Protein AF-A0A7C4WKK8-F1 (afdb_monomer_lite)

Foldseek 3Di:
DVLCCPQLVVLVVPDPNVVSVVVSVVVCCVVVVDPPPVPVQVVVQVVCVVVVNHDHDPPDDPVVVVVVVVVVVCVVCVVVDPVVCVVCVCVPCVNPPDPCVVVDDDDDPPDDPDPDCDPVNVCVVCVVVCVVVVHDDDPD

pLDDT: mean 79.92, std 10.33, range [49.88, 94.69]

Radius of gyration: 36.63 Å; chains: 1; bounding box: 85×41×82 Å

Sequence (140 aa):
LVFRVLVQGWLENKLPPLAAIGCSSVLFCTVHRFPDSLGLVPLALVLGWVQFRPHVPEGIGWIFYLHIFLVSVLLAYFPASKLVHMGGVFLSPTRNLPNDNRMRRHRNPWDYPVKVHPYEEYEEEFRDKMKAAGIPVEKE

Secondary structure (DSSP, 8-state):
-HHHHHHHHHHHTTS-HHHHHHHHHHHHHHHHTS---TTHHHHHHHHHHHTT-----TT--HHHHHHHHHHHHHHHHGGGSGGGGHHHHHS-HHHHS---TTTS----TT--------HHHHHHHHHHHHHHTT---S--

Structure (mmCIF, N/CA/C/O backbone):
data_AF-A0A7C4WKK8-F1
#
_entry.id   AF-A0A7C4WKK8-F1
#
loop_
_atom_site.group_PDB
_atom_site.id
_atom_site.type_symbol
_atom_site.label_atom_id
_atom_site.label_alt_id
_atom_site.label_comp_id
_atom_site.label_asym_id
_atom_site.label_entity_id
_atom_site.label_seq_id
_atom_site.pdbx_PDB_ins_code
_atom_site.Cartn_x
_atom_site.Cartn_y
_atom_site.Cartn_z
_atom_site.occupancy
_atom_site.B_iso_or_equiv
_atom_site.auth_seq_id
_atom_site.auth_comp_id
_atom_site.auth_asym_id
_atom_site.auth_atom_id
_atom_site.pdbx_PDB_model_num
ATOM 1 N N . LEU A 1 1 ? 29.391 0.949 -14.379 1.00 53.25 1 LEU A N 1
ATOM 2 C CA . LEU A 1 1 ? 29.560 0.962 -12.902 1.00 53.25 1 LEU A CA 1
ATOM 3 C C . LEU A 1 1 ? 31.038 0.997 -12.495 1.00 53.25 1 LEU A C 1
ATOM 5 O O . LEU A 1 1 ? 31.430 1.960 -11.857 1.00 53.25 1 LEU A O 1
ATOM 9 N N . VAL A 1 2 ? 31.877 0.056 -12.953 1.00 61.88 2 VAL A N 1
ATOM 10 C CA . VAL A 1 2 ? 33.338 0.043 -12.685 1.00 61.88 2 VAL A CA 1
ATOM 11 C C . VAL A 1 2 ? 34.058 1.309 -13.180 1.00 61.88 2 VAL A C 1
ATOM 13 O O . VAL A 1 2 ? 34.827 1.904 -12.435 1.00 61.88 2 VAL A O 1
ATOM 16 N N . PHE A 1 3 ? 33.731 1.785 -14.388 1.00 67.25 3 PHE A N 1
ATOM 17 C CA . PHE A 1 3 ? 34.242 3.051 -14.935 1.00 67.25 3 PHE A CA 1
ATOM 18 C C . PHE A 1 3 ? 33.962 4.248 -14.012 1.00 67.25 3 PHE A C 1
ATOM 20 O O . PHE A 1 3 ? 34.858 5.014 -13.681 1.00 67.25 3 PHE A O 1
ATOM 27 N N . ARG A 1 4 ? 32.718 4.362 -13.533 1.00 60.44 4 ARG A N 1
ATOM 28 C CA . ARG A 1 4 ? 32.281 5.460 -12.669 1.00 60.44 4 ARG A CA 1
ATOM 29 C C . ARG A 1 4 ? 32.960 5.423 -11.297 1.00 60.44 4 ARG A C 1
ATOM 31 O O . ARG A 1 4 ? 33.214 6.467 -10.733 1.00 60.44 4 ARG A O 1
ATOM 38 N N . VAL A 1 5 ? 33.278 4.247 -10.761 1.00 68.06 5 VAL A N 1
ATOM 39 C CA . VAL A 1 5 ? 33.915 4.144 -9.436 1.00 68.06 5 VAL A CA 1
ATOM 40 C C . VAL A 1 5 ? 35.426 4.378 -9.515 1.00 68.06 5 VAL A C 1
ATOM 42 O O . VAL A 1 5 ? 35.968 5.110 -8.694 1.00 68.06 5 VAL A O 1
ATOM 45 N N . LEU A 1 6 ? 36.111 3.810 -10.513 1.00 76.88 6 LEU A N 1
ATOM 46 C CA . LEU A 1 6 ? 37.572 3.905 -10.614 1.00 76.88 6 LEU A CA 1
ATOM 47 C C . LEU A 1 6 ? 38.040 5.177 -11.327 1.00 76.88 6 LEU A C 1
ATOM 49 O O . LEU A 1 6 ? 38.937 5.855 -10.836 1.00 76.88 6 LEU A O 1
ATOM 53 N N . VAL A 1 7 ? 37.436 5.525 -12.467 1.00 74.12 7 VAL A N 1
ATOM 54 C CA . VAL A 1 7 ? 37.891 6.658 -13.289 1.00 74.12 7 VAL A CA 1
ATOM 55 C C . VAL A 1 7 ? 37.398 7.978 -12.713 1.00 74.12 7 VAL A C 1
ATOM 57 O O . VAL A 1 7 ? 38.196 8.898 -12.582 1.00 74.12 7 VAL A O 1
ATOM 60 N N . GLN A 1 8 ? 36.124 8.068 -12.309 1.00 72.69 8 GLN A N 1
ATOM 61 C CA . GLN A 1 8 ? 35.593 9.285 -11.676 1.00 72.69 8 GLN A CA 1
ATOM 62 C C . GLN A 1 8 ? 36.273 9.531 -10.322 1.00 72.69 8 GLN A C 1
ATOM 64 O O . GLN A 1 8 ? 36.736 10.638 -10.076 1.00 72.69 8 GLN A O 1
ATOM 69 N N . GLY A 1 9 ? 36.430 8.487 -9.496 1.00 74.12 9 GLY A N 1
ATOM 70 C CA . GLY A 1 9 ? 37.111 8.595 -8.201 1.00 74.12 9 GLY A CA 1
ATOM 71 C C . GLY A 1 9 ? 38.595 8.961 -8.321 1.00 74.12 9 GLY A C 1
ATOM 72 O O . GLY A 1 9 ? 39.120 9.721 -7.510 1.00 74.12 9 GLY A O 1
ATOM 73 N N . TRP A 1 10 ? 39.289 8.486 -9.359 1.00 79.06 10 TRP A N 1
ATOM 74 C CA . TRP A 1 10 ? 40.664 8.911 -9.637 1.00 79.06 10 TRP A CA 1
ATOM 75 C C . TRP A 1 10 ? 40.739 10.366 -10.134 1.00 79.06 10 TRP A C 1
ATOM 77 O O . TRP A 1 10 ? 41.629 11.106 -9.711 1.00 79.06 10 TRP A O 1
ATOM 87 N N . LEU A 1 11 ? 39.788 10.806 -10.969 1.00 77.12 11 LEU A N 1
ATOM 88 C CA . LEU A 1 11 ? 39.728 12.179 -11.494 1.00 77.12 11 LEU A CA 1
ATOM 89 C C . LEU A 1 11 ? 39.356 13.213 -10.419 1.00 77.12 11 LEU A C 1
ATOM 91 O O . LEU A 1 11 ? 39.929 14.301 -10.404 1.00 77.12 11 LEU A O 1
ATOM 95 N N . GLU A 1 12 ? 38.446 12.879 -9.504 1.00 77.81 12 GLU A N 1
ATOM 96 C CA . GLU A 1 12 ? 38.021 13.751 -8.394 1.00 77.81 12 GLU A CA 1
ATOM 97 C C . GLU A 1 12 ? 39.150 14.025 -7.386 1.00 77.81 12 GLU A C 1
ATOM 99 O O . GLU A 1 12 ? 39.166 15.072 -6.747 1.00 77.81 12 GLU A O 1
ATOM 104 N N . ASN A 1 13 ? 40.156 13.147 -7.304 1.00 80.00 13 ASN A N 1
ATOM 105 C CA . ASN A 1 13 ? 41.359 13.379 -6.495 1.00 80.00 13 ASN A CA 1
ATOM 106 C C . ASN A 1 13 ? 42.349 14.376 -7.130 1.00 80.00 13 ASN A C 1
ATOM 108 O O . ASN A 1 13 ? 43.339 14.750 -6.496 1.00 80.00 13 ASN A O 1
ATOM 112 N N . LYS A 1 14 ? 42.139 14.768 -8.394 1.00 81.94 14 LYS A N 1
ATOM 113 C CA . LYS A 1 14 ? 43.053 15.633 -9.162 1.00 81.94 14 LYS A CA 1
ATOM 114 C C . LYS A 1 14 ? 42.390 16.899 -9.704 1.00 81.94 14 LYS A C 1
ATOM 116 O O . LYS A 1 14 ? 43.099 17.859 -9.994 1.00 81.94 14 LYS A O 1
ATOM 121 N N . LEU A 1 15 ? 41.067 16.911 -9.852 1.00 83.06 15 LEU A N 1
ATOM 122 C CA . LEU A 1 15 ? 40.303 17.994 -10.468 1.00 83.06 15 LEU A CA 1
ATOM 123 C C . LEU A 1 15 ? 39.090 18.384 -9.615 1.00 83.06 15 LEU A C 1
ATOM 125 O O . LEU A 1 15 ? 38.544 17.542 -8.903 1.00 83.06 15 LEU A O 1
ATOM 129 N N . PRO A 1 16 ? 38.613 19.640 -9.721 1.00 82.62 16 PRO A N 1
ATOM 130 C CA . PRO A 1 16 ? 37.370 20.043 -9.082 1.00 82.62 16 PRO A CA 1
ATOM 131 C C . PRO A 1 16 ? 36.188 19.204 -9.611 1.00 82.62 16 PRO A C 1
ATOM 133 O O . PRO A 1 16 ? 36.185 18.839 -10.792 1.00 82.62 16 PRO A O 1
ATOM 136 N N . PRO A 1 17 ? 35.152 18.941 -8.788 1.00 75.75 17 PRO A N 1
ATOM 137 C CA . PRO A 1 17 ? 34.110 17.952 -9.090 1.00 75.75 17 PRO A CA 1
ATOM 138 C C . PRO A 1 17 ? 33.415 18.165 -10.441 1.00 75.75 17 PRO A C 1
ATOM 140 O O . PRO A 1 17 ? 33.191 17.222 -11.192 1.00 75.75 17 PRO A O 1
ATOM 143 N N . LEU A 1 18 ? 33.142 19.422 -10.803 1.00 74.94 18 LEU A N 1
ATOM 144 C CA . LEU A 1 18 ? 32.524 19.778 -12.085 1.00 74.94 18 LEU A CA 1
ATOM 145 C C . LEU A 1 18 ? 33.402 19.411 -13.292 1.00 74.94 18 LEU A C 1
ATOM 147 O O . LEU A 1 18 ? 32.901 18.877 -14.281 1.00 74.94 18 LEU A O 1
ATOM 151 N N . ALA A 1 19 ? 34.712 19.648 -13.204 1.00 76.44 19 ALA A N 1
ATOM 152 C CA . ALA A 1 19 ? 35.652 19.294 -14.265 1.00 76.44 19 ALA A CA 1
ATOM 153 C C . ALA A 1 19 ? 35.876 17.775 -14.332 1.00 76.44 19 ALA A C 1
ATOM 155 O O . ALA A 1 19 ? 35.973 17.215 -15.422 1.00 76.44 19 ALA A O 1
ATOM 156 N N . ALA A 1 20 ? 35.893 17.093 -13.183 1.00 76.94 20 ALA A N 1
ATOM 157 C CA . ALA A 1 20 ? 36.005 15.639 -13.112 1.00 76.94 20 ALA A CA 1
ATOM 158 C C . ALA A 1 20 ? 34.804 14.935 -13.772 1.00 76.94 20 ALA A C 1
ATOM 160 O O . ALA A 1 20 ? 34.974 13.989 -14.549 1.00 76.94 20 ALA A O 1
ATOM 161 N N . ILE A 1 21 ? 33.589 15.435 -13.532 1.00 77.19 21 ILE A N 1
ATOM 162 C CA . ILE A 1 21 ? 32.362 14.930 -14.162 1.00 77.19 21 ILE A CA 1
ATOM 163 C C . ILE A 1 21 ? 32.382 15.197 -15.671 1.00 77.19 21 ILE A C 1
ATOM 165 O O . ILE A 1 21 ? 32.113 14.285 -16.452 1.00 77.19 21 ILE A O 1
ATOM 169 N N . GLY A 1 22 ? 32.753 16.409 -16.097 1.00 78.75 22 GLY A N 1
ATOM 170 C CA . GLY A 1 22 ? 32.837 16.757 -17.518 1.00 78.75 22 GLY A CA 1
ATOM 171 C C . GLY A 1 22 ? 33.836 15.881 -18.280 1.00 78.75 22 GLY A C 1
ATOM 172 O O . GLY A 1 22 ? 33.481 15.256 -19.278 1.00 78.75 22 GLY A O 1
ATOM 173 N N . CYS A 1 23 ? 35.065 15.761 -17.774 1.00 78.44 23 CYS A N 1
ATOM 174 C CA . CYS A 1 23 ? 36.124 14.987 -18.422 1.00 78.44 23 CYS A CA 1
ATOM 175 C C . CYS A 1 23 ? 35.838 13.481 -18.441 1.00 78.44 23 CYS A C 1
ATOM 177 O O . CYS A 1 23 ? 36.059 12.834 -19.465 1.00 78.44 23 CYS A O 1
ATOM 179 N N . SER A 1 24 ? 35.317 12.914 -17.347 1.00 79.50 24 SER A N 1
ATOM 180 C CA . SER A 1 24 ? 34.940 11.493 -17.320 1.00 79.50 24 SER A CA 1
ATOM 181 C C . SER A 1 24 ? 33.778 11.193 -18.270 1.00 79.50 24 SER A C 1
ATOM 183 O O . SER A 1 24 ? 33.807 10.170 -18.950 1.00 79.50 24 SER A O 1
ATOM 185 N N . SER A 1 25 ? 32.809 12.104 -18.390 1.00 67.62 25 SER A N 1
ATOM 186 C CA . SER A 1 25 ? 31.680 11.962 -19.319 1.00 67.62 25 SER A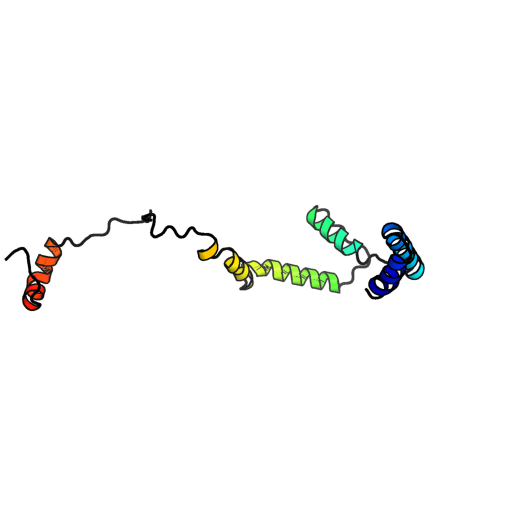 CA 1
ATOM 187 C C . SER A 1 25 ? 32.132 12.028 -20.778 1.00 67.62 25 SER A C 1
ATOM 189 O O . SER A 1 25 ? 31.735 11.191 -21.582 1.00 67.62 25 SER A O 1
ATOM 191 N N . VAL A 1 26 ? 33.020 12.964 -21.125 1.00 77.50 26 VAL A N 1
ATOM 192 C CA . VAL A 1 26 ? 33.568 13.075 -22.488 1.00 77.50 26 VAL A CA 1
ATOM 193 C C . VAL A 1 26 ? 34.413 11.852 -22.847 1.00 77.50 26 VAL A C 1
ATOM 195 O O . VAL A 1 26 ? 34.269 11.317 -23.943 1.00 77.50 26 VAL A O 1
ATOM 198 N N . LEU A 1 27 ? 35.248 11.368 -21.924 1.00 77.12 27 LEU A N 1
ATOM 199 C CA . LEU A 1 27 ? 36.073 10.176 -22.132 1.00 77.12 27 LEU A CA 1
ATOM 200 C C . LEU A 1 27 ? 35.225 8.904 -22.275 1.00 77.12 27 LEU A C 1
ATOM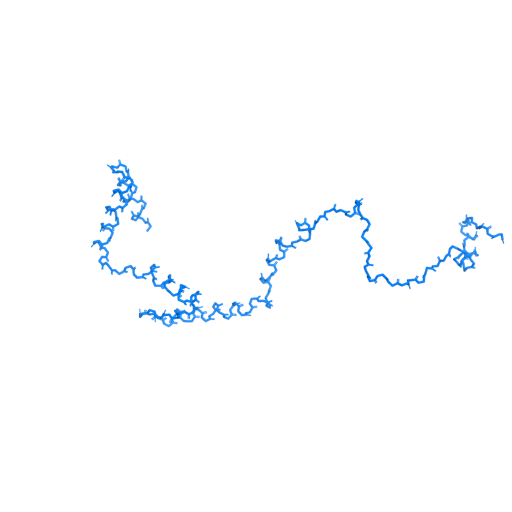 202 O O . LEU A 1 27 ? 35.532 8.038 -23.091 1.00 77.12 27 LEU A O 1
ATOM 206 N N . PHE A 1 28 ? 34.126 8.807 -21.528 1.00 67.44 28 PHE A N 1
ATOM 207 C CA . PHE A 1 28 ? 33.152 7.736 -21.706 1.00 67.44 28 PHE A CA 1
ATOM 208 C C . PHE A 1 28 ? 32.511 7.796 -23.099 1.00 67.44 28 PHE A C 1
ATOM 210 O O . PHE A 1 28 ? 32.492 6.793 -23.812 1.00 67.44 28 PHE A O 1
ATOM 217 N N . CYS A 1 29 ? 32.075 8.985 -23.526 1.00 66.19 29 CYS A N 1
ATOM 218 C CA . CYS A 1 29 ? 31.451 9.203 -24.831 1.00 66.19 29 CYS A CA 1
ATOM 219 C C . CYS A 1 29 ? 32.379 8.881 -26.013 1.00 66.19 29 CYS A C 1
ATOM 221 O O . CYS A 1 29 ? 31.921 8.331 -27.017 1.00 66.19 29 CYS A O 1
ATOM 223 N N . THR A 1 30 ? 33.672 9.204 -25.923 1.00 72.25 30 THR A N 1
ATOM 224 C CA . THR A 1 30 ? 34.632 8.961 -27.014 1.00 72.25 30 THR A CA 1
ATOM 225 C C . THR A 1 30 ? 35.030 7.494 -27.130 1.00 72.25 30 THR A C 1
ATOM 227 O O . THR A 1 30 ? 35.185 6.997 -28.246 1.00 72.25 30 THR A O 1
ATOM 230 N N . VAL A 1 31 ? 35.145 6.783 -26.005 1.00 70.31 31 VAL A N 1
ATOM 231 C CA . VAL A 1 31 ? 35.457 5.346 -25.978 1.00 70.31 31 VAL A CA 1
ATOM 232 C C . VAL A 1 31 ? 34.253 4.508 -26.412 1.00 70.31 31 VAL A C 1
ATOM 234 O O . VAL A 1 31 ? 34.420 3.541 -27.153 1.00 70.31 31 VAL A O 1
ATOM 237 N N . HIS A 1 32 ? 33.040 4.892 -26.001 1.00 60.53 32 HIS A N 1
ATOM 238 C CA . HIS A 1 32 ? 31.826 4.119 -26.273 1.00 60.53 32 HIS A CA 1
ATOM 239 C C . HIS A 1 32 ? 31.073 4.514 -27.547 1.00 60.53 32 HIS A C 1
ATOM 241 O O . HIS A 1 32 ? 30.134 3.817 -27.908 1.00 60.53 32 HIS A O 1
ATOM 247 N N . ARG A 1 33 ? 31.510 5.547 -28.281 1.00 56.94 33 ARG A N 1
ATOM 248 C CA . ARG A 1 33 ? 31.035 5.880 -29.639 1.00 56.94 33 ARG A CA 1
ATOM 249 C C . ARG A 1 33 ? 29.501 5.973 -29.768 1.00 56.94 33 ARG A C 1
ATOM 251 O O . ARG A 1 33 ? 28.928 5.435 -30.703 1.00 56.94 33 ARG A O 1
ATOM 258 N N . PHE A 1 34 ? 28.844 6.684 -28.849 1.00 51.31 34 PHE A N 1
ATOM 259 C CA . PHE A 1 34 ? 27.464 7.185 -28.995 1.00 51.31 34 PHE A CA 1
ATOM 260 C C . PHE A 1 34 ? 26.307 6.169 -29.253 1.00 51.31 34 PHE A C 1
ATOM 262 O O . PHE A 1 34 ? 25.414 6.494 -30.036 1.00 51.31 34 PHE A O 1
ATOM 269 N N . PRO A 1 35 ? 26.192 5.002 -28.576 1.00 49.88 35 PRO A N 1
ATOM 270 C CA . PRO A 1 35 ? 24.931 4.274 -28.517 1.00 49.88 35 PRO A CA 1
ATOM 271 C C . PRO A 1 35 ? 24.494 4.056 -27.062 1.00 49.88 35 PRO A C 1
ATOM 273 O O . PRO A 1 3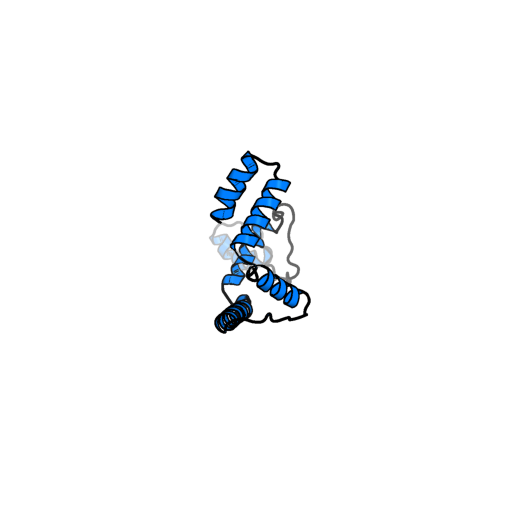5 ? 24.193 2.940 -26.659 1.00 49.88 35 PRO A O 1
ATOM 276 N N . ASP A 1 36 ? 24.417 5.116 -26.257 1.00 50.94 36 ASP A N 1
ATOM 277 C CA . ASP A 1 36 ? 23.708 5.057 -24.972 1.00 50.94 36 ASP A CA 1
ATOM 278 C C . ASP A 1 36 ? 22.245 5.480 -25.154 1.00 50.94 36 ASP A C 1
ATOM 280 O O . ASP A 1 36 ? 21.739 6.417 -24.539 1.00 50.94 36 ASP A O 1
ATOM 284 N N . SER A 1 37 ? 21.531 4.763 -26.024 1.00 52.22 37 SER A N 1
ATOM 285 C CA . SER A 1 37 ? 20.070 4.847 -26.143 1.00 52.22 37 SER A CA 1
ATOM 286 C C . SER A 1 37 ? 19.349 4.134 -24.988 1.00 52.22 37 SER A C 1
ATOM 288 O O . SER A 1 37 ? 18.168 4.375 -24.749 1.00 52.22 37 SER A O 1
ATOM 290 N N . LEU A 1 38 ? 20.055 3.317 -24.202 1.00 53.44 38 LEU A N 1
ATOM 291 C CA . LEU A 1 38 ? 19.482 2.477 -23.143 1.00 53.44 38 LEU A CA 1
ATOM 292 C C . LEU A 1 38 ? 18.914 3.246 -21.938 1.00 53.44 38 LEU A C 1
ATOM 294 O O . LEU A 1 38 ? 18.034 2.723 -21.260 1.00 53.44 38 LEU A O 1
ATOM 298 N N . GLY A 1 39 ? 19.366 4.476 -21.670 1.00 56.47 39 GLY A N 1
ATOM 299 C CA . GLY A 1 39 ? 18.827 5.304 -20.578 1.00 56.47 39 GLY A CA 1
ATOM 300 C C . GLY A 1 39 ? 17.664 6.214 -20.989 1.00 56.47 39 GLY A C 1
ATOM 301 O O . GLY A 1 39 ? 16.765 6.474 -20.192 1.00 56.47 39 GLY A O 1
ATOM 302 N N . LEU A 1 40 ? 17.659 6.684 -22.241 1.00 58.50 40 LEU A N 1
ATOM 303 C CA . LEU A 1 40 ? 16.696 7.678 -22.736 1.00 58.50 40 LEU A CA 1
ATOM 304 C C . LEU A 1 40 ? 15.448 7.044 -23.354 1.00 58.50 40 LEU A C 1
ATOM 306 O O . LEU A 1 40 ? 14.359 7.593 -23.220 1.00 58.50 40 LEU A O 1
ATOM 310 N N . VAL A 1 41 ? 15.583 5.871 -23.973 1.00 63.19 41 VAL A N 1
ATOM 311 C CA . VAL A 1 41 ? 14.465 5.097 -24.534 1.00 63.19 41 VAL A CA 1
ATOM 312 C C . VAL A 1 41 ? 13.401 4.732 -23.486 1.00 63.19 41 VAL A C 1
ATOM 314 O O . VAL A 1 41 ? 12.229 5.037 -23.721 1.00 63.19 41 VAL A O 1
ATOM 317 N N . PRO A 1 42 ? 13.745 4.149 -22.318 1.00 65.75 42 PRO A N 1
ATOM 318 C CA . PRO A 1 42 ? 12.741 3.849 -21.299 1.00 65.75 42 PRO A CA 1
ATOM 319 C C . PRO A 1 42 ? 12.129 5.121 -20.702 1.00 65.75 42 PRO A C 1
ATOM 321 O O . PRO A 1 42 ? 10.931 5.148 -20.440 1.00 65.75 42 PRO A O 1
ATOM 324 N N . LEU A 1 43 ? 12.911 6.196 -20.545 1.00 68.31 43 LEU A N 1
ATOM 325 C CA . LEU A 1 43 ? 12.410 7.480 -20.051 1.00 68.31 43 LEU A CA 1
ATOM 326 C C . LEU A 1 43 ? 11.402 8.110 -21.027 1.00 68.31 43 LEU A C 1
ATOM 328 O O . LEU A 1 43 ? 10.330 8.529 -20.603 1.00 68.31 43 LEU A O 1
ATOM 332 N N . ALA A 1 44 ? 11.722 8.158 -22.323 1.00 69.00 44 ALA A N 1
ATOM 333 C CA . ALA A 1 44 ? 10.848 8.711 -23.357 1.00 69.00 44 ALA A CA 1
ATOM 334 C C . ALA A 1 44 ? 9.552 7.903 -23.496 1.00 69.00 44 ALA A C 1
ATOM 336 O O . ALA A 1 44 ? 8.480 8.485 -23.652 1.00 69.00 44 ALA A O 1
ATOM 337 N N . LEU A 1 45 ? 9.634 6.576 -23.363 1.00 74.44 45 LEU A N 1
ATOM 338 C CA . LEU A 1 45 ? 8.462 5.708 -23.337 1.00 74.44 45 LEU A CA 1
ATOM 339 C C . LEU A 1 45 ? 7.593 6.005 -22.105 1.00 74.44 45 LEU A C 1
ATOM 341 O O . LEU A 1 45 ? 6.402 6.265 -22.254 1.00 74.44 45 LEU A O 1
ATOM 345 N N . VAL A 1 46 ? 8.177 6.054 -20.903 1.00 76.31 46 VAL A N 1
ATOM 346 C CA . VAL A 1 46 ? 7.448 6.382 -19.663 1.00 76.31 46 VAL A CA 1
ATOM 347 C C . VAL A 1 46 ? 6.806 7.771 -19.740 1.00 76.31 46 VAL A C 1
ATOM 349 O O . VAL A 1 46 ? 5.626 7.913 -19.430 1.00 76.31 46 VAL A O 1
ATOM 352 N N . LEU A 1 47 ? 7.540 8.787 -20.200 1.00 77.69 47 LEU A N 1
ATOM 353 C CA . LEU A 1 47 ? 7.016 10.145 -20.372 1.00 77.69 47 LEU A CA 1
ATOM 354 C C . LEU A 1 47 ? 5.905 10.204 -21.428 1.00 77.69 47 LEU A C 1
ATOM 356 O O . LEU A 1 47 ? 4.903 10.882 -21.207 1.00 77.69 47 LEU A O 1
ATOM 360 N N . GLY A 1 48 ? 6.037 9.460 -22.528 1.00 79.56 48 GLY A N 1
ATOM 361 C CA . GLY A 1 48 ? 4.997 9.332 -23.549 1.00 79.56 48 GLY A CA 1
ATOM 362 C C . GLY A 1 48 ? 3.711 8.708 -23.004 1.00 79.56 48 GLY A C 1
ATOM 363 O O . GLY A 1 48 ? 2.622 9.194 -23.299 1.00 79.56 48 GLY A O 1
ATOM 364 N N . TRP A 1 49 ? 3.814 7.692 -22.144 1.00 79.44 49 TRP A N 1
ATOM 365 C CA . TRP A 1 49 ? 2.654 7.111 -21.457 1.00 79.44 49 TRP A CA 1
ATOM 366 C C . TRP A 1 49 ? 2.018 8.082 -20.454 1.00 79.44 49 TRP A C 1
ATOM 368 O O . TRP A 1 49 ? 0.799 8.235 -20.454 1.00 79.44 49 TRP A O 1
ATOM 378 N N . VAL A 1 50 ? 2.821 8.787 -19.649 1.00 82.00 50 VAL A N 1
ATOM 379 C CA . VAL A 1 50 ? 2.327 9.773 -18.666 1.00 82.00 50 VAL A CA 1
ATOM 380 C C . VAL A 1 50 ? 1.624 10.953 -19.343 1.00 82.00 50 VAL A C 1
ATOM 382 O O . VAL A 1 50 ? 0.615 11.444 -18.844 1.00 82.00 50 VAL A O 1
ATOM 385 N N . GLN A 1 51 ? 2.135 11.407 -20.487 1.00 85.88 51 GLN A N 1
ATOM 386 C CA . GLN A 1 51 ? 1.564 12.520 -21.250 1.00 85.88 51 GLN A CA 1
ATOM 387 C C . GLN A 1 51 ? 0.479 12.087 -22.248 1.00 85.88 51 GLN A C 1
ATOM 389 O O . GLN A 1 51 ? 0.013 12.920 -23.024 1.00 85.88 51 GLN A O 1
ATOM 394 N N . PHE A 1 52 ? 0.094 10.803 -22.265 1.00 80.69 52 PHE A N 1
ATOM 395 C CA . PHE A 1 52 ? -0.821 10.220 -23.257 1.00 80.69 52 PHE A CA 1
ATOM 396 C C . PHE A 1 52 ? -0.415 10.510 -24.717 1.00 80.69 52 PHE A C 1
ATOM 398 O O . PHE A 1 52 ? -1.250 10.652 -25.609 1.00 80.69 52 PHE A O 1
ATOM 405 N N . ARG A 1 53 ? 0.894 10.583 -24.969 1.00 79.25 53 ARG A N 1
ATOM 406 C CA . ARG A 1 53 ? 1.526 10.734 -26.283 1.00 79.25 53 ARG A CA 1
ATOM 407 C C . ARG A 1 53 ? 2.434 9.528 -26.536 1.00 79.25 53 ARG A C 1
ATOM 409 O O . ARG A 1 53 ? 3.652 9.645 -26.394 1.00 79.25 53 ARG A O 1
ATOM 416 N N . PRO A 1 54 ? 1.862 8.351 -26.854 1.00 71.31 54 PRO A N 1
ATOM 417 C CA . PRO A 1 54 ? 2.644 7.136 -27.020 1.00 71.31 54 PRO A CA 1
ATOM 418 C C . PRO A 1 54 ? 3.595 7.286 -28.211 1.00 71.31 54 PRO A C 1
ATOM 420 O O . PRO A 1 54 ? 3.168 7.426 -29.355 1.00 71.31 54 PRO A O 1
ATOM 423 N N . HIS A 1 55 ? 4.896 7.254 -27.930 1.00 71.50 55 HIS A N 1
ATOM 424 C CA . HIS A 1 55 ? 5.947 7.196 -28.936 1.00 71.50 55 HIS A CA 1
ATOM 425 C C . HIS A 1 55 ? 6.733 5.903 -28.731 1.00 71.50 55 HIS A C 1
ATOM 427 O O . HIS A 1 55 ? 7.252 5.652 -27.643 1.00 71.50 55 HIS A O 1
ATOM 433 N N . VAL A 1 56 ? 6.769 5.063 -29.765 1.00 73.81 56 VAL A N 1
ATOM 434 C CA . VAL A 1 56 ? 7.476 3.781 -29.745 1.00 73.81 56 VAL A CA 1
ATOM 435 C C . VAL A 1 56 ? 8.826 3.981 -30.434 1.00 73.81 56 VAL A C 1
ATOM 437 O O . VAL A 1 56 ? 8.841 4.205 -31.644 1.00 73.81 56 VAL A O 1
ATOM 440 N N . PRO A 1 57 ? 9.949 3.950 -29.696 1.00 71.62 57 PRO A N 1
ATOM 441 C CA . PRO A 1 57 ? 11.267 4.073 -30.301 1.00 71.62 57 PRO A CA 1
ATOM 442 C C . PRO A 1 57 ? 11.598 2.857 -31.175 1.00 71.62 57 PRO A C 1
ATOM 444 O O . PRO A 1 57 ? 11.175 1.732 -30.902 1.00 71.62 57 PRO A O 1
ATOM 447 N N . GLU A 1 58 ? 12.363 3.090 -32.237 1.00 73.50 58 GLU A N 1
ATOM 448 C CA . GLU A 1 58 ? 12.783 2.047 -33.174 1.00 73.50 58 GLU A CA 1
ATOM 449 C C . GLU A 1 58 ? 13.810 1.095 -32.530 1.00 73.50 58 GLU A C 1
ATOM 451 O O . GLU A 1 58 ? 14.623 1.499 -31.698 1.00 73.50 58 GLU A O 1
ATOM 456 N N . GLY A 1 59 ? 13.777 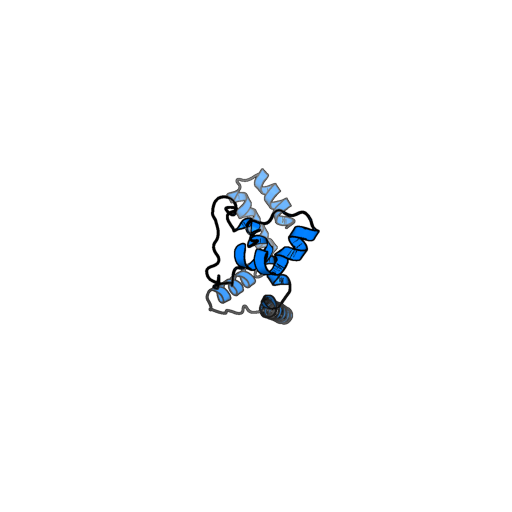-0.188 -32.910 1.00 77.12 59 GLY A N 1
ATOM 457 C CA . GLY A 1 59 ? 14.726 -1.203 -32.423 1.00 77.12 59 GLY A CA 1
ATOM 458 C C . GLY A 1 59 ? 14.281 -2.010 -31.194 1.00 77.12 59 GLY A C 1
ATOM 459 O O . GLY A 1 59 ? 15.086 -2.737 -30.615 1.00 77.12 59 GLY A O 1
ATOM 460 N N . ILE A 1 60 ? 13.009 -1.928 -30.791 1.00 76.62 60 ILE A N 1
ATOM 461 C CA . ILE A 1 60 ? 12.466 -2.733 -29.687 1.00 76.62 60 ILE A CA 1
ATOM 462 C C . ILE A 1 60 ? 12.185 -4.173 -30.148 1.00 76.62 60 ILE A C 1
ATOM 464 O O . ILE A 1 60 ? 11.391 -4.408 -31.057 1.00 76.62 60 ILE A O 1
ATOM 468 N N . GLY A 1 61 ? 12.799 -5.151 -29.478 1.00 80.31 61 GLY A N 1
ATOM 469 C CA . GLY A 1 61 ? 12.560 -6.577 -29.721 1.00 80.31 61 GLY A CA 1
ATOM 470 C C . GLY A 1 61 ? 11.250 -7.106 -29.117 1.00 80.31 61 GLY A C 1
ATOM 471 O O . GLY A 1 61 ? 10.709 -6.548 -28.165 1.00 80.31 61 GLY A O 1
ATOM 472 N N . TRP A 1 62 ? 10.766 -8.246 -29.621 1.00 81.69 62 TRP A N 1
ATOM 473 C CA . TRP A 1 62 ? 9.502 -8.877 -29.198 1.00 81.69 62 TRP A CA 1
ATOM 474 C C . TRP A 1 62 ? 9.423 -9.194 -27.690 1.00 81.69 62 TRP A C 1
ATOM 476 O O . TRP A 1 62 ? 8.350 -9.128 -27.093 1.00 81.69 62 TRP A O 1
ATOM 486 N N . ILE A 1 63 ? 10.565 -9.480 -27.056 1.00 85.38 63 ILE A N 1
ATOM 487 C CA . ILE A 1 63 ? 10.668 -9.790 -25.621 1.00 85.38 63 ILE A CA 1
ATOM 488 C C . ILE A 1 63 ? 10.200 -8.627 -24.737 1.00 85.38 63 ILE A C 1
ATOM 490 O O . ILE A 1 63 ? 9.615 -8.850 -23.679 1.00 85.38 63 ILE A O 1
ATOM 494 N N . PHE A 1 64 ? 10.413 -7.386 -25.184 1.00 81.56 64 PHE A N 1
ATOM 495 C CA . PHE A 1 64 ? 9.972 -6.199 -24.458 1.00 81.56 64 PHE A CA 1
ATOM 496 C C . PHE A 1 64 ? 8.445 -6.116 -24.419 1.00 81.56 64 PHE A C 1
ATOM 498 O O . PHE A 1 64 ? 7.862 -5.894 -23.359 1.00 81.56 64 PHE A O 1
ATOM 505 N N . TYR A 1 65 ? 7.791 -6.359 -25.557 1.00 82.56 65 TYR A N 1
ATOM 506 C CA . TYR A 1 65 ? 6.332 -6.367 -25.642 1.00 82.56 65 TYR A CA 1
ATOM 507 C C . TYR A 1 65 ? 5.724 -7.499 -24.817 1.00 82.56 65 TYR A C 1
ATOM 509 O O . TYR A 1 65 ? 4.743 -7.269 -24.115 1.00 82.56 65 TYR A O 1
ATOM 517 N N . LEU A 1 66 ? 6.339 -8.688 -24.831 1.00 89.75 66 LEU A N 1
ATOM 518 C CA . LEU A 1 66 ? 5.921 -9.791 -23.967 1.00 89.75 66 LEU A CA 1
ATOM 519 C C . LEU A 1 66 ? 6.024 -9.406 -22.484 1.00 89.75 66 LEU A C 1
ATOM 521 O O . LEU A 1 66 ? 5.091 -9.650 -21.724 1.00 89.75 66 LEU A O 1
ATOM 525 N N . HIS A 1 67 ? 7.127 -8.781 -22.066 1.00 84.31 67 HIS A N 1
ATOM 526 C CA . HIS A 1 67 ? 7.298 -8.344 -20.682 1.00 84.31 67 HIS A CA 1
ATOM 527 C C . HIS A 1 67 ? 6.247 -7.306 -20.269 1.00 84.31 67 HIS A C 1
ATOM 529 O O . HIS A 1 67 ? 5.579 -7.497 -19.254 1.00 84.31 67 HIS A O 1
ATOM 535 N N . ILE A 1 68 ? 6.059 -6.244 -21.060 1.00 86.81 68 ILE A N 1
ATOM 536 C CA . ILE A 1 68 ? 5.053 -5.211 -20.771 1.00 86.81 68 ILE A CA 1
ATOM 537 C C . ILE A 1 68 ? 3.652 -5.815 -20.729 1.00 86.81 68 ILE A C 1
ATOM 539 O O . ILE A 1 68 ? 2.896 -5.508 -19.813 1.00 86.81 68 ILE A O 1
ATOM 543 N N . PHE A 1 69 ? 3.326 -6.727 -21.643 1.00 91.00 69 PHE A N 1
ATOM 544 C CA . PHE A 1 69 ? 2.059 -7.451 -21.618 1.00 91.00 69 PHE A CA 1
ATOM 545 C C . PHE A 1 69 ? 1.863 -8.219 -20.303 1.00 91.00 69 PHE A C 1
ATOM 547 O O . PHE A 1 69 ? 0.829 -8.067 -19.654 1.00 91.00 69 PHE A O 1
ATOM 554 N N . LEU A 1 70 ? 2.864 -8.986 -19.860 1.00 93.75 70 LEU A N 1
ATOM 555 C CA . LEU A 1 70 ? 2.800 -9.723 -18.594 1.00 93.75 70 LEU A CA 1
ATOM 556 C C . LEU A 1 70 ? 2.656 -8.787 -17.385 1.00 93.75 70 LEU A C 1
ATOM 558 O O . LEU A 1 70 ? 1.882 -9.079 -16.474 1.00 93.75 70 LEU A O 1
ATOM 562 N N . VAL A 1 71 ? 3.352 -7.647 -17.382 1.00 91.94 71 VAL A N 1
ATOM 563 C CA . VAL A 1 71 ? 3.230 -6.628 -16.327 1.00 91.94 71 VAL A CA 1
ATOM 564 C C . VAL A 1 71 ? 1.843 -5.982 -16.338 1.00 91.94 71 VAL A C 1
ATOM 566 O O . VAL A 1 71 ? 1.248 -5.810 -15.277 1.00 91.94 71 VAL A O 1
ATOM 569 N N . SER A 1 72 ? 1.285 -5.667 -17.508 1.00 91.31 72 SER A N 1
ATOM 570 C CA . SER A 1 72 ? -0.074 -5.129 -17.631 1.00 91.31 72 SER A CA 1
ATOM 571 C C . SER A 1 72 ? -1.129 -6.128 -17.157 1.00 91.31 72 SER A C 1
ATOM 573 O O . SER A 1 72 ? -2.046 -5.740 -16.436 1.00 91.31 72 SER A O 1
ATOM 575 N N . VAL A 1 73 ? -0.980 -7.414 -17.489 1.00 94.69 73 VAL A N 1
ATOM 576 C CA . VAL A 1 73 ? -1.850 -8.488 -16.979 1.00 94.69 73 VAL A CA 1
ATOM 577 C C . VAL A 1 73 ? -1.728 -8.605 -15.459 1.00 94.69 73 VAL A C 1
ATOM 579 O O . VAL A 1 73 ? -2.743 -8.699 -14.769 1.00 94.69 73 VAL A O 1
ATOM 582 N N . LEU A 1 74 ? -0.510 -8.534 -14.918 1.00 90.56 74 LEU A N 1
ATOM 583 C CA . LEU A 1 74 ? -0.281 -8.540 -13.475 1.00 90.56 74 LEU A CA 1
ATOM 584 C C . LEU A 1 74 ? -0.944 -7.339 -12.790 1.00 90.56 74 LEU A C 1
ATOM 586 O O . LEU A 1 74 ? -1.580 -7.520 -11.757 1.00 90.56 74 LEU A O 1
ATOM 590 N N . LEU A 1 75 ? -0.836 -6.136 -13.361 1.00 90.00 75 LEU A N 1
ATOM 591 C CA . LEU A 1 75 ? -1.485 -4.928 -12.840 1.00 90.00 75 LEU A CA 1
ATOM 592 C C . LEU A 1 75 ? -3.015 -5.021 -12.903 1.00 90.00 75 LEU A C 1
ATOM 594 O O . LEU A 1 75 ? -3.682 -4.627 -11.950 1.00 90.00 75 LEU A O 1
ATOM 598 N N . ALA A 1 76 ? -3.575 -5.583 -13.976 1.00 92.38 76 ALA A N 1
ATOM 599 C CA . ALA A 1 76 ? -5.014 -5.819 -14.094 1.00 92.38 76 ALA A CA 1
ATOM 600 C C . ALA A 1 76 ? -5.517 -6.864 -13.080 1.00 92.38 76 ALA A C 1
ATOM 602 O O . ALA A 1 76 ? -6.609 -6.721 -12.534 1.00 92.38 76 ALA A O 1
ATOM 603 N N . TYR A 1 77 ? -4.709 -7.889 -12.791 1.00 92.75 77 TYR A N 1
ATOM 604 C CA . TYR A 1 77 ? -5.009 -8.903 -11.776 1.00 92.75 77 TYR A CA 1
ATOM 605 C C . TYR A 1 77 ? -4.740 -8.420 -10.343 1.00 92.75 77 TYR A C 1
ATOM 607 O O . TYR A 1 77 ? -5.320 -8.941 -9.389 1.00 92.75 77 TYR A O 1
ATOM 615 N N . PHE A 1 78 ? -3.888 -7.404 -10.179 1.00 90.44 78 PHE A N 1
ATOM 616 C CA . PHE A 1 78 ? -3.480 -6.855 -8.891 1.00 90.44 78 PHE A CA 1
ATOM 617 C C . PHE A 1 78 ? -4.657 -6.609 -7.931 1.00 90.44 78 PHE A C 1
ATOM 619 O O . PHE A 1 78 ? -4.592 -7.194 -6.850 1.00 90.44 78 PHE A O 1
ATOM 626 N N . PRO A 1 79 ? -5.745 -5.876 -8.281 1.00 86.81 79 PRO A N 1
ATOM 627 C CA . PRO A 1 79 ? -6.865 -5.604 -7.367 1.00 86.81 79 PRO A CA 1
ATOM 628 C C . PRO A 1 79 ? -7.580 -6.859 -6.841 1.00 86.81 79 PRO A C 1
ATOM 630 O O . PRO A 1 79 ? -8.134 -6.825 -5.746 1.00 86.81 79 PRO A O 1
ATOM 633 N N . ALA A 1 80 ? -7.555 -7.966 -7.587 1.00 88.88 80 ALA A N 1
ATOM 634 C CA . ALA A 1 80 ? -8.161 -9.239 -7.188 1.00 88.88 80 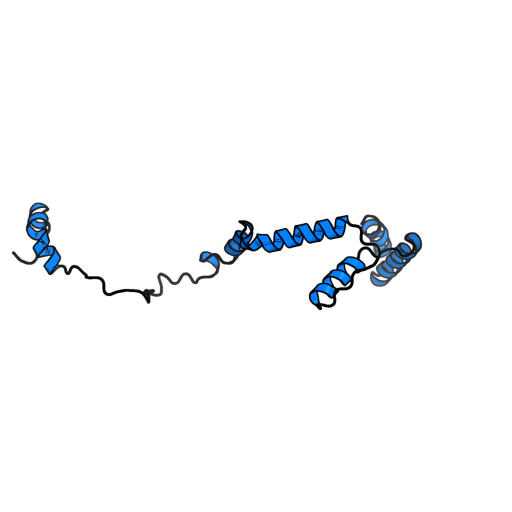ALA A CA 1
ATOM 635 C C . ALA A 1 80 ? -7.178 -10.177 -6.458 1.00 88.88 80 ALA A C 1
ATOM 637 O O . ALA A 1 80 ? -7.540 -11.284 -6.060 1.00 88.88 80 ALA A O 1
ATOM 638 N N . SER A 1 81 ? -5.921 -9.763 -6.291 1.00 89.19 81 SER A N 1
ATOM 639 C CA . SER A 1 81 ? -4.851 -10.598 -5.748 1.00 89.19 81 SER A CA 1
ATOM 640 C C . SER A 1 81 ? -4.597 -10.353 -4.256 1.00 89.19 81 SER A C 1
ATOM 642 O O . SER A 1 81 ? -4.944 -9.315 -3.691 1.00 89.19 81 SER A O 1
ATOM 644 N N . LYS A 1 82 ? -3.872 -11.281 -3.614 1.00 82.25 82 LYS A N 1
ATOM 645 C CA . LYS A 1 82 ? -3.391 -11.105 -2.231 1.00 82.25 82 LYS A CA 1
ATOM 646 C C . LYS A 1 82 ? -2.397 -9.947 -2.061 1.00 82.25 82 LYS A C 1
ATOM 648 O O . LYS A 1 82 ? -2.182 -9.518 -0.931 1.00 82.25 82 LYS A O 1
ATOM 653 N N . LEU A 1 83 ? -1.800 -9.431 -3.139 1.00 82.56 83 LEU A N 1
ATOM 654 C CA . LEU A 1 83 ? -0.809 -8.350 -3.059 1.00 82.56 83 LEU A CA 1
ATOM 655 C C . LEU A 1 83 ? -1.428 -7.016 -2.616 1.00 82.56 83 LEU A C 1
ATOM 657 O O . LEU A 1 83 ? -0.748 -6.202 -1.995 1.00 82.56 83 LEU A O 1
ATOM 661 N N . VAL A 1 84 ? -2.735 -6.825 -2.821 1.00 85.69 84 VAL A N 1
ATOM 662 C CA . VAL A 1 84 ? -3.476 -5.636 -2.350 1.00 85.69 84 VAL A CA 1
ATOM 663 C C . VAL A 1 84 ? -3.457 -5.514 -0.827 1.00 85.69 84 VAL A C 1
ATOM 665 O O . VAL A 1 84 ? -3.549 -4.410 -0.289 1.00 85.69 84 VAL A O 1
ATOM 668 N N . HIS A 1 85 ? -3.246 -6.624 -0.113 1.00 80.19 85 HIS A N 1
ATOM 669 C CA . HIS A 1 85 ? -3.144 -6.630 1.343 1.00 80.19 85 HIS A CA 1
ATOM 670 C C . HIS A 1 85 ? -2.005 -5.740 1.874 1.00 80.19 85 HIS A C 1
ATOM 672 O O . HIS A 1 85 ? -2.086 -5.263 3.005 1.00 80.19 85 HIS A O 1
ATOM 678 N N . MET A 1 86 ? -0.984 -5.436 1.060 1.00 81.38 86 MET A N 1
ATOM 679 C CA . MET A 1 86 ? 0.100 -4.522 1.444 1.00 81.38 86 MET A CA 1
ATOM 680 C C . MET A 1 86 ? -0.407 -3.124 1.836 1.00 81.38 86 MET A C 1
ATOM 682 O O . MET A 1 86 ? 0.156 -2.510 2.741 1.00 81.38 86 MET A O 1
ATOM 686 N N . GLY A 1 87 ? -1.502 -2.641 1.235 1.00 79.62 87 GLY A N 1
ATOM 687 C CA . GLY A 1 87 ? -2.117 -1.364 1.624 1.00 79.62 87 GLY A CA 1
ATOM 688 C C . GLY A 1 87 ? -2.676 -1.374 3.054 1.00 79.62 87 GLY A C 1
ATOM 689 O O . GLY A 1 87 ? -2.612 -0.366 3.759 1.00 79.62 87 GLY A O 1
ATOM 690 N N . GLY A 1 88 ? -3.142 -2.534 3.527 1.00 78.00 88 GLY A N 1
ATOM 691 C CA . GLY A 1 88 ? -3.684 -2.709 4.877 1.00 78.00 88 GLY A CA 1
ATOM 692 C C . GLY A 1 88 ? -2.641 -2.575 5.991 1.00 78.00 88 GLY A C 1
ATOM 693 O O . GLY A 1 88 ? -2.992 -2.222 7.114 1.00 78.00 88 GLY A O 1
ATOM 694 N N . VAL A 1 89 ? -1.353 -2.784 5.690 1.00 80.00 89 VAL A N 1
ATOM 695 C CA . VAL A 1 89 ? -0.256 -2.602 6.661 1.00 80.00 89 VAL A CA 1
ATOM 696 C C . VAL A 1 89 ? -0.090 -1.128 7.044 1.00 80.00 89 VAL A C 1
ATOM 698 O O . VAL A 1 89 ? 0.197 -0.811 8.203 1.00 80.00 89 VAL A O 1
ATOM 701 N N . PHE A 1 90 ? -0.282 -0.227 6.079 1.00 78.31 90 PHE A N 1
ATOM 702 C CA . PHE A 1 90 ? -0.162 1.217 6.283 1.00 78.31 90 PHE A CA 1
ATOM 703 C C . PHE A 1 90 ? -1.460 1.839 6.801 1.00 78.31 90 PHE A C 1
ATOM 705 O O . PHE A 1 90 ? -1.412 2.738 7.635 1.00 78.31 90 PHE A O 1
ATOM 712 N N . LEU A 1 91 ? -2.611 1.327 6.363 1.00 83.75 91 LEU A N 1
ATOM 713 C CA . LEU A 1 91 ? -3.935 1.826 6.744 1.00 83.75 91 LEU A CA 1
ATOM 714 C C . LEU A 1 91 ? -4.538 1.086 7.949 1.00 83.75 91 LEU A C 1
ATOM 716 O O . LEU A 1 91 ? -5.757 1.074 8.121 1.00 83.75 91 LEU A O 1
ATOM 720 N N . SER A 1 92 ? -3.715 0.442 8.784 1.00 84.62 92 SER A N 1
ATOM 721 C CA . SER A 1 92 ? -4.226 -0.323 9.921 1.00 84.62 92 SER A CA 1
ATOM 722 C C . SER A 1 92 ? -4.956 0.598 10.913 1.00 84.62 92 SER A C 1
ATOM 724 O O . SER A 1 92 ? -4.466 1.695 11.209 1.00 84.62 92 SER A O 1
ATOM 726 N N . PRO A 1 93 ? -6.096 0.170 11.494 1.00 79.56 93 PRO A N 1
ATOM 727 C CA . PRO A 1 93 ? -6.847 0.999 12.437 1.00 79.56 93 PRO A CA 1
ATOM 728 C C . PRO A 1 93 ? -6.006 1.472 13.626 1.00 79.56 93 PRO A C 1
ATOM 730 O O . PRO A 1 93 ? -6.120 2.607 14.061 1.00 79.56 93 PRO A O 1
ATOM 733 N N . THR A 1 94 ? -5.076 0.639 14.088 1.00 79.38 94 THR A N 1
ATOM 734 C CA . THR A 1 94 ? -4.130 0.963 15.165 1.00 79.38 94 THR A CA 1
ATOM 735 C C . THR A 1 94 ? -3.156 2.099 14.842 1.00 79.38 94 THR A C 1
ATOM 737 O O . THR A 1 94 ? -2.573 2.660 15.765 1.00 79.38 94 THR A O 1
ATOM 740 N N . ARG A 1 95 ? -2.950 2.428 13.560 1.00 81.81 95 ARG A N 1
ATOM 741 C CA . ARG A 1 95 ? -2.075 3.523 13.110 1.00 81.81 95 ARG A CA 1
ATOM 742 C C . ARG A 1 95 ? -2.845 4.774 12.707 1.00 81.81 95 ARG A C 1
ATOM 744 O O . ARG A 1 95 ? -2.308 5.865 12.852 1.00 81.81 95 ARG A O 1
ATOM 751 N N . ASN A 1 96 ? -4.064 4.616 12.189 1.00 88.00 96 ASN A N 1
ATOM 752 C CA . ASN A 1 96 ? -4.820 5.716 11.590 1.00 88.00 96 ASN A CA 1
ATOM 753 C C . ASN A 1 96 ? -5.999 6.213 12.447 1.00 88.00 96 ASN A C 1
ATOM 755 O O . ASN A 1 96 ? -6.512 7.298 12.186 1.00 88.00 96 ASN A O 1
ATOM 759 N N . LEU A 1 97 ? -6.457 5.450 13.450 1.00 85.12 97 LEU A N 1
ATOM 760 C CA . LEU A 1 97 ? -7.555 5.877 14.323 1.00 85.12 97 LEU A CA 1
ATOM 761 C C . LEU A 1 97 ? -7.034 6.380 15.682 1.00 85.12 97 LEU A C 1
ATOM 763 O O . LEU A 1 97 ? -6.177 5.732 16.291 1.00 85.12 97 LEU A O 1
ATOM 767 N N . PRO A 1 98 ? -7.578 7.500 16.199 1.00 84.75 98 PRO A N 1
ATOM 768 C CA . PRO A 1 98 ? -7.346 7.934 17.572 1.00 84.75 98 PRO A CA 1
ATOM 769 C C . PRO A 1 98 ? -7.791 6.867 18.580 1.00 84.75 98 PRO A C 1
ATOM 771 O O . PRO A 1 98 ? -8.857 6.273 18.445 1.00 84.75 98 PRO A O 1
ATOM 774 N N . ASN A 1 99 ? -6.997 6.645 19.628 1.00 83.12 99 ASN A N 1
ATOM 775 C CA . ASN A 1 99 ? -7.379 5.763 20.732 1.00 83.12 99 ASN A CA 1
ATOM 776 C C . ASN A 1 99 ? -8.163 6.542 21.805 1.00 83.12 99 ASN A C 1
ATOM 778 O O . ASN A 1 99 ? -7.665 6.766 22.908 1.00 83.12 99 ASN A O 1
ATOM 782 N N . ASP A 1 100 ? -9.377 6.988 21.479 1.00 90.12 100 ASP A N 1
ATOM 783 C CA . ASP A 1 100 ? -10.242 7.776 22.371 1.00 90.12 100 ASP A CA 1
ATOM 784 C C . ASP A 1 100 ? -11.414 6.972 22.960 1.00 90.12 100 ASP A C 1
ATOM 786 O O . ASP A 1 100 ? -12.284 7.536 23.625 1.00 90.12 100 ASP A O 1
ATOM 790 N N . ASN A 1 101 ? -11.389 5.640 22.824 1.00 80.12 101 ASN A N 1
ATOM 791 C CA . ASN A 1 101 ? -12.405 4.728 23.367 1.00 80.12 101 ASN A CA 1
ATOM 792 C C . ASN A 1 101 ? -12.677 4.916 24.873 1.00 80.12 101 ASN A C 1
ATOM 794 O O . ASN A 1 101 ? -13.761 4.584 25.344 1.00 80.12 101 ASN A O 1
ATOM 798 N N . ARG A 1 102 ? -11.701 5.433 25.636 1.00 83.50 102 ARG A N 1
ATOM 799 C CA . ARG A 1 102 ? -11.830 5.728 27.078 1.00 83.50 102 ARG A CA 1
ATOM 800 C C . ARG A 1 102 ? -12.146 7.193 27.397 1.00 83.50 102 ARG A C 1
ATOM 802 O O . ARG A 1 102 ? -12.461 7.501 28.539 1.00 83.50 102 ARG A O 1
ATOM 809 N N . MET A 1 103 ? -12.051 8.086 26.415 1.00 89.88 103 MET A N 1
ATOM 810 C CA . MET A 1 103 ? -12.356 9.515 26.558 1.00 89.88 103 MET A CA 1
ATOM 811 C C . MET A 1 103 ? -13.768 9.852 26.085 1.00 89.88 103 MET A C 1
ATOM 813 O O . MET A 1 103 ? -14.389 10.776 26.609 1.00 89.88 103 MET A O 1
ATOM 817 N N . ARG A 1 104 ? -14.270 9.141 25.072 1.00 89.19 104 ARG A N 1
ATOM 818 C CA . ARG A 1 104 ? -15.567 9.411 24.457 1.00 89.19 104 ARG A CA 1
ATOM 819 C C . ARG A 1 104 ? -16.371 8.133 24.338 1.00 89.19 104 ARG A C 1
ATOM 821 O O . ARG A 1 104 ? -15.869 7.082 23.947 1.00 89.19 104 ARG A O 1
ATOM 828 N N . ARG A 1 105 ? -17.660 8.242 24.654 1.00 84.81 105 ARG A N 1
ATOM 829 C CA . ARG A 1 105 ? -18.611 7.165 24.406 1.00 84.81 105 ARG A CA 1
ATOM 830 C C . ARG A 1 105 ? -19.043 7.205 22.942 1.00 84.81 105 ARG A C 1
ATOM 832 O O . ARG A 1 105 ? -19.819 8.073 22.552 1.00 84.81 105 ARG A O 1
ATOM 839 N N . HIS A 1 106 ? -18.592 6.232 22.162 1.00 85.81 106 HIS A N 1
ATOM 840 C CA . HIS A 1 106 ? -19.050 6.014 20.793 1.00 85.81 106 HIS A CA 1
ATOM 841 C C . HIS A 1 106 ? -20.431 5.348 20.812 1.00 85.81 106 HIS A C 1
ATOM 843 O O . HIS A 1 106 ? -20.564 4.197 21.226 1.00 85.81 106 HIS A O 1
ATOM 849 N N . ARG A 1 107 ? -21.477 6.078 20.408 1.00 86.50 107 ARG A N 1
ATOM 850 C CA . ARG A 1 107 ? -22.812 5.503 20.182 1.00 86.50 107 ARG A CA 1
ATOM 851 C C . ARG A 1 107 ? -22.941 5.096 18.718 1.00 86.50 107 ARG A C 1
ATOM 853 O O . ARG A 1 107 ? -22.598 5.875 17.834 1.00 86.50 107 ARG A O 1
ATOM 860 N N . ASN A 1 108 ? -23.432 3.885 18.480 1.00 87.00 108 ASN A N 1
ATOM 861 C CA . ASN A 1 108 ? -23.684 3.388 17.135 1.00 87.00 108 ASN A CA 1
ATOM 862 C C . ASN A 1 108 ? -24.869 4.158 16.509 1.00 87.00 108 ASN A C 1
ATOM 864 O O . ASN A 1 108 ? -25.933 4.191 17.123 1.00 87.00 108 ASN A O 1
ATOM 868 N N . PRO A 1 109 ? -24.737 4.754 15.308 1.00 89.56 109 PRO A N 1
ATOM 869 C CA . PRO A 1 109 ? -25.862 5.387 14.609 1.00 89.56 109 PRO A CA 1
ATOM 870 C C . PRO A 1 109 ? -26.972 4.403 14.220 1.00 89.56 109 PRO A C 1
ATOM 872 O O . PRO A 1 109 ? -28.102 4.809 13.975 1.00 89.56 109 PRO A O 1
ATOM 875 N N . TRP A 1 110 ? -26.640 3.113 14.165 1.00 88.50 110 TRP A N 1
ATOM 876 C CA . TRP A 1 110 ? -27.534 2.021 13.780 1.00 88.50 110 TRP A CA 1
ATOM 877 C C . TRP A 1 110 ? -28.094 1.264 14.986 1.00 88.50 110 TRP A C 1
ATOM 879 O O . TRP A 1 110 ? -28.471 0.099 14.868 1.00 88.50 110 TRP A O 1
ATOM 889 N N . ASP A 1 111 ? -28.083 1.891 16.160 1.00 88.06 111 ASP A N 1
ATOM 890 C CA . ASP A 1 111 ? -28.656 1.299 17.362 1.00 88.06 111 ASP A CA 1
ATOM 891 C C . ASP A 1 111 ? -30.185 1.294 17.228 1.00 88.06 111 ASP A C 1
ATOM 893 O O . ASP A 1 111 ? -30.826 2.345 17.167 1.00 88.06 111 ASP A O 1
ATOM 897 N N . TYR A 1 112 ? -30.769 0.106 17.100 1.00 86.75 112 TYR A N 1
ATOM 898 C CA . TYR A 1 112 ? -32.216 -0.067 17.016 1.00 86.75 112 TYR A CA 1
ATOM 899 C C . TYR A 1 112 ? -32.808 -0.129 18.431 1.00 86.75 112 TYR A C 1
ATOM 901 O O . TYR A 1 112 ? -32.093 -0.454 19.380 1.00 86.75 112 TYR A O 1
ATOM 909 N N . PRO A 1 113 ? -34.105 0.172 18.620 1.00 87.38 113 PRO A N 1
ATOM 910 C CA . PRO A 1 113 ? -34.740 0.012 19.921 1.00 87.38 113 PRO A CA 1
ATOM 911 C C . PRO A 1 113 ? -34.771 -1.476 20.297 1.00 87.38 113 PRO A C 1
ATOM 913 O O . PRO A 1 113 ? -35.627 -2.235 19.844 1.00 87.38 113 PRO A O 1
ATOM 916 N N . VAL A 1 114 ? -33.800 -1.903 21.104 1.00 85.50 114 VAL A N 1
ATOM 917 C CA . VAL A 1 114 ? -33.754 -3.244 21.689 1.00 85.50 114 VAL A CA 1
ATOM 918 C C . VAL A 1 114 ? -34.768 -3.295 22.827 1.00 85.50 114 VAL A C 1
ATOM 920 O O . VAL A 1 114 ? -34.795 -2.395 23.671 1.00 85.50 114 VAL A O 1
ATOM 923 N N . LYS A 1 115 ? -35.586 -4.354 22.885 1.00 86.12 115 LYS A N 1
ATOM 924 C CA . LYS A 1 115 ? -36.408 -4.621 24.069 1.00 86.12 115 LYS A CA 1
ATOM 925 C C . LYS A 1 115 ? -35.465 -4.925 25.231 1.00 86.12 115 LYS A C 1
ATOM 927 O O . LYS A 1 115 ? -34.853 -5.987 25.282 1.00 86.12 115 LYS A O 1
ATOM 932 N N . VAL A 1 116 ? -35.316 -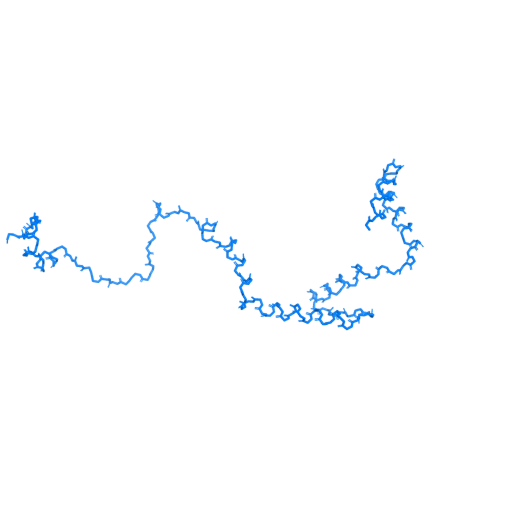3.961 26.130 1.00 88.88 116 VAL A N 1
ATOM 933 C CA . VAL A 1 116 ? -34.629 -4.183 27.400 1.00 88.88 116 VAL A CA 1
ATOM 934 C C . VAL A 1 116 ? -35.558 -4.979 28.307 1.00 88.88 116 VAL A C 1
ATOM 936 O O . VAL A 1 116 ? -36.762 -4.756 28.273 1.00 88.88 116 VAL A O 1
ATOM 939 N N . HIS A 1 117 ? -35.001 -5.908 29.080 1.00 87.81 117 HIS A N 1
ATOM 940 C CA . HIS A 1 117 ? -35.709 -6.591 30.160 1.00 87.81 117 HIS A CA 1
ATOM 941 C C . HIS A 1 117 ? -35.465 -5.788 31.443 1.00 87.81 117 HIS A C 1
ATOM 943 O O . HIS A 1 117 ? -34.350 -5.844 31.974 1.00 87.81 117 HIS A O 1
ATOM 949 N N . PRO A 1 118 ? -36.430 -4.973 31.910 1.00 92.12 118 PRO A N 1
ATOM 950 C CA . PRO A 1 118 ? -36.296 -4.251 33.166 1.00 92.12 118 PRO A CA 1
ATOM 951 C C . PRO A 1 118 ? -36.161 -5.236 34.325 1.00 92.12 118 PRO A C 1
ATOM 953 O O . PRO A 1 118 ? -36.626 -6.374 34.244 1.00 92.12 118 PRO A O 1
ATOM 956 N N . TYR A 1 119 ? -35.564 -4.779 35.425 1.00 90.00 119 TYR A N 1
ATOM 957 C CA . TYR A 1 119 ? -35.393 -5.613 36.612 1.00 90.00 119 TYR A CA 1
ATOM 958 C C . TYR A 1 119 ? -36.729 -6.171 37.125 1.00 90.00 119 TYR A C 1
ATOM 960 O O . TYR A 1 119 ? -36.787 -7.331 37.500 1.00 90.00 119 TYR A O 1
ATOM 968 N N . GLU A 1 120 ? -37.814 -5.398 37.046 1.00 89.19 120 GLU A N 1
ATOM 969 C CA . GLU A 1 120 ? -39.147 -5.848 37.459 1.00 89.19 120 GLU A CA 1
ATOM 970 C C . GLU A 1 120 ? -39.660 -7.047 36.643 1.00 89.19 120 GLU A C 1
ATOM 972 O O . GLU A 1 120 ? -40.130 -8.018 37.230 1.00 89.19 120 GLU A O 1
ATOM 977 N N . GLU A 1 121 ? -39.527 -7.012 35.309 1.00 89.56 121 GLU A N 1
ATOM 978 C CA . GLU A 1 121 ? -39.917 -8.134 34.435 1.00 89.56 121 GLU A CA 1
ATOM 979 C C . GLU A 1 121 ? -39.020 -9.356 34.680 1.00 89.56 121 GLU A C 1
ATOM 981 O O . GLU A 1 121 ? -39.497 -10.489 34.702 1.00 89.56 121 GLU A O 1
ATOM 986 N N . TYR A 1 122 ? -37.719 -9.128 34.896 1.00 89.81 122 TYR A N 1
ATOM 987 C CA . TYR A 1 122 ? -36.760 -10.190 35.196 1.00 89.81 122 TYR A CA 1
ATOM 988 C C . TYR A 1 122 ? -37.041 -10.847 36.554 1.00 89.81 122 TYR A C 1
ATOM 990 O O . TYR A 1 122 ? -37.017 -12.072 36.671 1.00 89.81 122 TYR A O 1
ATOM 998 N N . GLU A 1 123 ? -37.318 -10.049 37.585 1.00 88.38 123 GLU A N 1
ATOM 999 C CA . GLU A 1 123 ? -37.649 -10.550 38.914 1.00 88.38 123 GLU A CA 1
ATOM 1000 C C . GLU A 1 123 ? -38.928 -11.385 38.860 1.00 88.38 123 GLU A C 1
ATOM 1002 O O . GLU A 1 123 ? -38.947 -12.473 39.418 1.00 88.38 123 GLU A O 1
ATOM 1007 N N . GLU A 1 124 ? -39.969 -10.943 38.157 1.00 89.06 124 GLU A N 1
ATOM 1008 C CA . GLU A 1 124 ? -41.212 -11.714 38.025 1.00 89.06 124 GLU A CA 1
ATOM 1009 C C . GLU A 1 124 ? -41.009 -13.050 37.292 1.00 89.06 124 GLU A C 1
ATOM 1011 O O . GLU A 1 124 ? -41.548 -14.071 37.721 1.00 89.06 124 GLU A O 1
ATOM 1016 N N . GLU A 1 125 ? -40.188 -13.082 36.239 1.00 89.94 125 GLU A N 1
ATOM 1017 C CA . GLU A 1 125 ? -39.901 -14.307 35.481 1.00 89.94 125 GLU A CA 1
ATOM 1018 C C . GLU A 1 125 ? -39.012 -15.299 36.256 1.00 89.94 125 GLU A C 1
ATOM 1020 O O . GLU A 1 125 ? -39.167 -16.520 36.137 1.00 89.94 125 GLU A O 1
ATOM 1025 N N . PHE A 1 126 ? -38.069 -14.794 37.059 1.00 90.00 126 PHE A N 1
ATOM 1026 C CA . PHE A 1 126 ? -37.021 -15.607 37.683 1.00 90.00 126 PHE A CA 1
ATOM 1027 C C . PHE A 1 126 ? -37.065 -15.653 39.214 1.00 90.00 126 PHE A C 1
ATOM 1029 O O . PHE A 1 126 ? -36.184 -16.283 39.808 1.00 90.00 126 PHE A O 1
ATOM 1036 N N . ARG A 1 127 ? -38.084 -15.075 39.863 1.00 89.44 127 ARG A N 1
ATOM 1037 C CA . ARG A 1 127 ? -38.201 -14.978 41.332 1.00 89.44 127 ARG A CA 1
ATOM 1038 C C . ARG A 1 127 ? -37.930 -16.296 42.037 1.00 89.44 127 ARG A C 1
ATOM 1040 O O . ARG A 1 127 ? -37.118 -16.344 42.957 1.00 89.44 127 ARG A O 1
ATOM 1047 N N . ASP A 1 128 ? -38.588 -17.365 41.607 1.00 89.62 128 ASP A N 1
ATOM 1048 C CA . ASP A 1 128 ? -38.479 -18.668 42.267 1.00 89.62 128 ASP A CA 1
ATOM 1049 C C . ASP A 1 128 ? -37.046 -19.208 42.205 1.00 89.62 128 ASP A C 1
ATOM 1051 O O . ASP A 1 128 ? -36.534 -19.768 43.176 1.00 89.62 128 ASP A O 1
ATOM 1055 N N . LYS A 1 129 ? -36.354 -18.962 41.084 1.00 91.06 129 LYS A N 1
ATOM 1056 C CA . LYS A 1 129 ? -34.949 -19.344 40.900 1.00 91.06 129 LYS A CA 1
ATOM 1057 C C . LYS A 1 129 ? -34.012 -18.449 41.709 1.00 91.06 129 LYS A C 1
ATOM 1059 O O . LYS A 1 129 ? -33.037 -18.948 42.261 1.00 91.06 129 LYS A O 1
ATOM 1064 N N . MET A 1 130 ? -34.312 -17.156 41.813 1.00 89.56 130 MET A N 1
ATOM 1065 C CA . MET A 1 130 ? -33.543 -16.206 42.622 1.00 89.56 130 MET A CA 1
ATOM 1066 C C . MET A 1 130 ? -33.643 -16.535 44.114 1.00 89.56 130 MET A C 1
ATOM 1068 O O . MET A 1 130 ? -32.613 -16.626 44.780 1.00 89.56 130 MET A O 1
ATOM 1072 N N . LYS A 1 131 ? -34.851 -16.828 44.614 1.00 89.44 131 LYS A N 1
ATOM 1073 C CA . LYS A 1 131 ? -35.076 -17.276 45.997 1.00 89.44 131 LYS A CA 1
ATOM 1074 C C . LYS A 1 131 ? -34.369 -18.600 46.282 1.00 89.44 131 LYS A C 1
ATOM 1076 O O . LYS A 1 131 ? -33.691 -18.718 47.299 1.00 89.44 131 LYS A O 1
ATOM 1081 N N . ALA A 1 132 ? -34.456 -19.568 45.368 1.00 91.06 132 ALA A N 1
ATOM 1082 C CA . ALA A 1 132 ? -33.741 -20.839 45.497 1.00 91.06 132 ALA A CA 1
ATOM 1083 C C . ALA A 1 132 ? -32.208 -20.666 45.511 1.00 91.06 132 ALA A C 1
ATOM 1085 O O . ALA A 1 132 ? -31.509 -21.434 46.167 1.00 91.06 132 ALA A O 1
ATOM 1086 N N . ALA A 1 133 ? -31.691 -19.647 44.818 1.00 90.94 133 ALA A N 1
ATOM 1087 C CA . ALA A 1 133 ? -30.272 -19.299 44.783 1.00 90.94 133 ALA A CA 1
ATOM 1088 C C . ALA A 1 133 ? -29.824 -18.361 45.926 1.00 90.94 133 ALA A C 1
ATOM 1090 O O . ALA A 1 133 ? -28.651 -17.994 45.976 1.00 90.94 133 ALA A O 1
ATOM 1091 N N . GLY A 1 134 ? -30.725 -17.960 46.833 1.00 89.19 134 GLY A N 1
ATOM 1092 C CA . GLY A 1 134 ? -30.417 -17.040 47.935 1.00 89.19 134 GLY A CA 1
ATOM 1093 C C . GLY A 1 134 ? -30.149 -15.595 47.496 1.00 89.19 134 GLY A C 1
ATOM 1094 O O . GLY A 1 134 ? -29.500 -14.844 48.223 1.00 89.19 134 GLY A O 1
ATOM 1095 N N . ILE A 1 135 ? -30.617 -15.206 46.308 1.00 89.56 135 ILE A N 1
ATOM 1096 C CA . ILE A 1 135 ? -30.493 -13.843 45.784 1.00 89.56 135 ILE A CA 1
ATOM 1097 C C . ILE A 1 135 ? -31.644 -13.000 46.361 1.00 89.56 135 ILE A C 1
ATOM 1099 O O . ILE A 1 135 ? -32.797 -13.435 46.281 1.00 89.56 135 ILE A O 1
ATOM 1103 N N . PRO A 1 136 ? -31.369 -11.819 46.948 1.00 85.94 136 PRO A N 1
ATOM 1104 C CA . PRO A 1 136 ? -32.414 -10.950 47.482 1.00 85.94 136 PRO A CA 1
ATOM 1105 C C . PRO A 1 136 ? -33.327 -10.444 46.358 1.00 85.94 136 PRO A C 1
ATOM 1107 O O . PRO A 1 136 ? -32.847 -10.075 45.288 1.00 85.94 136 PRO A O 1
ATOM 1110 N N . VAL A 1 137 ? -34.634 -10.434 46.620 1.00 88.69 137 VAL A N 1
ATOM 1111 C CA . VAL A 1 137 ? -35.692 -9.935 45.725 1.00 88.69 137 VAL A CA 1
ATOM 1112 C C . VAL A 1 137 ? -36.409 -8.764 46.389 1.00 88.69 137 VAL A C 1
ATOM 1114 O O . VAL A 1 137 ? -36.546 -8.754 47.614 1.00 88.69 137 VAL A O 1
ATOM 1117 N N . GLU A 1 138 ? -36.815 -7.765 45.602 1.00 82.19 138 GLU A N 1
ATOM 1118 C CA . GLU A 1 138 ? -37.385 -6.516 46.132 1.00 82.19 138 GLU A CA 1
ATOM 1119 C C . GLU A 1 138 ? -38.864 -6.656 46.486 1.00 82.19 138 GLU A C 1
ATOM 1121 O O . GLU A 1 138 ? -39.340 -6.052 47.449 1.00 82.19 138 GLU A O 1
ATOM 1126 N N . LYS A 1 139 ? -39.602 -7.453 45.715 1.00 75.31 139 LYS A N 1
ATOM 1127 C CA . LYS A 1 139 ? -41.009 -7.743 45.971 1.00 75.31 139 LYS A CA 1
ATOM 1128 C C . LYS A 1 139 ? -41.073 -9.105 46.694 1.00 75.31 139 LYS A C 1
ATOM 1130 O O . LYS A 1 139 ? -40.628 -10.123 46.159 1.00 75.31 139 LYS A O 1
ATOM 1135 N N . GLU A 1 140 ? -41.620 -9.120 47.914 1.00 65.19 140 GLU A N 1
ATOM 1136 C CA . GLU A 1 140 ? -41.775 -10.336 48.744 1.00 65.19 140 GLU A CA 1
ATOM 1137 C C . GLU A 1 140 ? -42.589 -11.437 48.046 1.00 65.19 140 GLU A C 1
ATOM 1139 O O . GLU A 1 140 ? -43.579 -11.126 47.342 1.00 65.19 140 GLU A O 1
#